Protein AF-H2YHJ8-F1 (afdb_monomer)

Secondary structure (DSSP, 8-state):
-PPPPPPPS--TT-----PPPPHHHHHHHHHHHHHTT--HHHHHHHHHHHHTTPPPPS---SS-S--------PPP-------TT---TT---HHHHHHTTTTPPPPP----PPPHHHHHHHHHHHHHHSS----SSGGGSSSS-----------

Sequence (155 aa):
MTKRQAVQKGGLFGATDTAPLSAGTKDLLKVMMEESKLTNFQRRALSDSMKKGKALPVKVAPTFSQQKFEEESFPPAPKSFTMKGRVPSSMKTRDEIEDSGAYDRPQFVPKPIKSLEKEKERLSNIMAFGEDTPTKESAAETCRGKKENEANSLS

Mean predicted aligned error: 21.88 Å

Solvent-accessible surface area (backbone atoms only — not comparable to full-atom values): 10815 Å² total; per-residue (Å²): 135,86,83,83,78,84,79,78,90,70,56,97,87,52,70,84,77,47,74,65,76,52,71,69,58,52,54,51,50,52,52,50,49,62,74,66,68,57,45,73,66,39,51,49,56,55,50,50,23,63,75,68,34,46,67,78,73,94,74,71,66,83,73,71,87,70,73,74,73,75,73,70,79,66,74,74,72,79,74,72,87,66,71,88,83,70,69,73,94,73,75,70,53,72,64,59,42,58,76,64,48,76,77,63,73,82,77,89,72,82,73,89,75,76,58,64,68,60,53,52,51,41,52,49,28,31,72,75,71,71,41,81,63,83,82,82,70,72,87,78,73,84,83,80,84,79,82,88,82,95,78,86,88,85,131

Foldseek 3Di:
DDDDDDDDQDDPVNDQQQDQDDPVRVVVVVVVCVVVVADPQLVVQQVVCNVVSGDGDPDDDRDDPPPPPPVPVDPPDPPDCPPPPDDVPDPDDPVRCVVVCVPPDDDDDDDPDDPVVLVVLQVVCCVVPVHRDDPPDPPPPDPPDDDDDPPDDDD

Radius of gyration: 42.61 Å; Cα contacts (8 Å, |Δi|>4): 54; chains: 1; bounding box: 141×33×77 Å

Structure (mmCIF, N/CA/C/O backbone):
data_AF-H2YHJ8-F1
#
_entry.id   AF-H2YHJ8-F1
#
loop_
_atom_site.group_PDB
_atom_site.id
_atom_site.type_symbol
_atom_site.label_atom_id
_atom_site.label_alt_id
_atom_site.label_comp_id
_atom_site.label_asym_id
_atom_site.label_entity_id
_atom_site.label_seq_id
_atom_site.pdbx_PDB_ins_code
_atom_site.Cartn_x
_atom_site.Cartn_y
_atom_site.Cartn_z
_atom_site.occupancy
_atom_site.B_iso_or_equiv
_atom_site.auth_seq_id
_atom_site.auth_comp_id
_atom_site.auth_asym_id
_atom_site.auth_atom_id
_atom_site.pdbx_PDB_model_num
ATOM 1 N N . MET A 1 1 ? -50.591 -6.961 1.491 1.00 48.91 1 MET A N 1
ATOM 2 C CA . MET A 1 1 ? -49.219 -7.106 2.030 1.00 48.91 1 MET A CA 1
ATOM 3 C C . MET A 1 1 ? -48.846 -5.820 2.755 1.00 48.91 1 MET A C 1
ATOM 5 O O . MET A 1 1 ? -48.699 -4.790 2.110 1.00 48.91 1 MET A O 1
ATOM 9 N N . THR A 1 2 ? -48.785 -5.840 4.084 1.00 55.78 2 THR A N 1
ATOM 10 C CA . THR A 1 2 ? -48.453 -4.677 4.925 1.00 55.78 2 THR A CA 1
ATOM 11 C C . THR A 1 2 ? -46.938 -4.440 4.929 1.00 55.78 2 THR A C 1
ATOM 13 O O . THR A 1 2 ? -46.165 -5.332 5.277 1.00 55.78 2 THR A O 1
ATOM 16 N N . LYS A 1 3 ? -46.496 -3.248 4.504 1.00 63.41 3 LYS A N 1
ATOM 17 C CA . LYS A 1 3 ? -45.079 -2.841 4.529 1.00 63.41 3 LYS A CA 1
ATOM 18 C C . LYS A 1 3 ? -44.633 -2.624 5.980 1.00 63.41 3 LYS A C 1
ATOM 20 O O . LYS A 1 3 ? -45.261 -1.857 6.702 1.00 63.41 3 LYS A O 1
ATOM 25 N N . ARG A 1 4 ? -43.546 -3.282 6.400 1.00 63.19 4 ARG A N 1
ATOM 26 C CA . ARG A 1 4 ? -42.908 -3.054 7.707 1.00 63.19 4 ARG A CA 1
ATOM 27 C C . ARG A 1 4 ? -42.174 -1.710 7.685 1.00 63.19 4 ARG A C 1
ATOM 29 O O . ARG A 1 4 ? -41.376 -1.464 6.784 1.00 63.19 4 ARG A O 1
ATOM 36 N N . GLN A 1 5 ? -42.467 -0.852 8.656 1.00 69.38 5 GLN A N 1
ATOM 37 C CA . GLN A 1 5 ? -41.836 0.457 8.828 1.00 69.38 5 GLN A CA 1
ATOM 38 C C . GLN A 1 5 ? -40.481 0.289 9.537 1.00 69.38 5 GLN A C 1
ATOM 40 O O . GLN A 1 5 ? -40.356 -0.540 10.438 1.00 69.38 5 GLN A O 1
ATOM 45 N N . ALA A 1 6 ? -39.458 1.033 9.110 1.00 70.62 6 ALA A N 1
ATOM 46 C CA . ALA A 1 6 ? -38.133 0.980 9.725 1.00 70.62 6 ALA A CA 1
ATOM 47 C C . ALA A 1 6 ? -38.157 1.632 11.118 1.00 70.62 6 ALA A C 1
ATOM 49 O O . ALA A 1 6 ? -38.662 2.743 11.279 1.00 70.62 6 ALA A O 1
ATOM 50 N N . VAL A 1 7 ? -37.611 0.936 12.117 1.00 65.75 7 VAL A N 1
ATOM 51 C CA . VAL A 1 7 ? -37.524 1.428 13.499 1.00 65.75 7 VAL A CA 1
ATOM 52 C C . VAL A 1 7 ? -36.425 2.490 13.584 1.00 65.75 7 VAL A C 1
ATOM 54 O O . VAL A 1 7 ? -35.299 2.260 13.141 1.00 65.75 7 VAL A O 1
ATOM 57 N N . GLN A 1 8 ? -36.763 3.653 14.143 1.00 64.06 8 GLN A N 1
ATOM 58 C CA . GLN A 1 8 ? -35.834 4.755 14.405 1.00 64.06 8 GLN A CA 1
ATOM 59 C C . GLN A 1 8 ? -34.664 4.259 15.271 1.00 64.06 8 GLN A C 1
ATOM 61 O O . GLN A 1 8 ? -34.868 3.692 16.346 1.00 64.06 8 GLN A O 1
ATOM 66 N N . LYS A 1 9 ? -33.425 4.452 14.804 1.00 63.62 9 LYS A N 1
ATOM 67 C CA . LYS A 1 9 ? -32.228 4.210 15.619 1.00 63.62 9 LYS A CA 1
ATOM 68 C C . LYS A 1 9 ? -32.113 5.333 16.653 1.00 63.62 9 LYS A C 1
ATOM 70 O O . LYS A 1 9 ? -31.773 6.450 16.285 1.00 63.62 9 LYS A O 1
ATOM 75 N N . GLY A 1 10 ? -32.350 5.014 17.925 1.00 61.72 10 GLY A N 1
ATOM 76 C CA . GLY A 1 10 ? -32.099 5.919 19.052 1.00 61.72 10 GLY A CA 1
ATOM 77 C C . GLY A 1 10 ? -33.324 6.116 19.942 1.00 61.72 10 GLY A C 1
ATOM 78 O O . GLY A 1 10 ? -34.344 6.637 19.510 1.00 61.72 10 GLY A O 1
ATOM 79 N N . GLY A 1 11 ? -33.203 5.695 21.200 1.00 65.19 11 GLY A N 1
ATOM 80 C CA . GLY A 1 11 ? -34.151 5.969 22.282 1.00 65.19 11 GLY A CA 1
ATOM 81 C C . GLY A 1 11 ? -33.387 6.365 23.546 1.00 65.19 11 GLY A C 1
ATOM 82 O O . GLY A 1 11 ? -32.168 6.495 23.503 1.00 65.19 11 GLY A O 1
ATOM 83 N N . LEU A 1 12 ? -34.075 6.509 24.680 1.00 63.00 12 LEU A N 1
ATOM 84 C CA . LEU A 1 12 ? -33.486 6.944 25.961 1.00 63.00 12 LEU A CA 1
ATOM 85 C C . LEU A 1 12 ? -32.288 6.081 26.434 1.00 63.00 12 LEU A C 1
ATOM 87 O O . LEU A 1 12 ? -31.431 6.560 27.164 1.00 63.00 12 LEU A O 1
ATOM 91 N N . PHE A 1 13 ? -32.199 4.830 25.968 1.00 66.12 13 PHE A N 1
ATOM 92 C CA . PHE A 1 13 ? -31.094 3.891 26.230 1.00 66.12 13 PHE A CA 1
ATOM 93 C C . PHE A 1 13 ? -30.062 3.796 25.090 1.00 66.12 13 PHE A C 1
ATOM 95 O O . PHE A 1 13 ? -29.155 2.972 25.133 1.00 66.12 13 PHE A O 1
ATOM 102 N N . GLY A 1 14 ? -30.215 4.606 24.043 1.00 56.81 14 GLY A N 1
ATOM 103 C CA . GLY A 1 14 ? -29.339 4.665 22.873 1.00 56.81 14 GLY A CA 1
ATOM 104 C C . GLY A 1 14 ? -28.302 5.784 22.940 1.00 56.81 14 GLY A C 1
ATOM 105 O O . GLY A 1 14 ? -27.770 6.157 21.897 1.00 56.81 14 GLY A O 1
ATOM 106 N N . ALA A 1 15 ? -28.049 6.348 24.127 1.00 55.97 15 ALA A N 1
ATOM 107 C CA . ALA A 1 15 ? -27.028 7.368 24.307 1.00 55.97 15 ALA A CA 1
ATOM 108 C C . ALA A 1 15 ? -25.652 6.791 23.942 1.00 55.97 15 ALA A C 1
ATOM 110 O O . ALA A 1 15 ? -25.190 5.801 24.505 1.00 55.97 15 ALA A O 1
ATOM 111 N N . THR A 1 16 ? -25.009 7.429 22.970 1.00 58.25 16 THR A N 1
ATOM 112 C CA . THR A 1 16 ? -23.674 7.111 22.450 1.00 58.25 16 THR A CA 1
ATOM 113 C C . THR A 1 16 ? -22.542 7.522 23.394 1.00 58.25 16 THR A C 1
ATOM 115 O O . THR A 1 16 ? -21.372 7.398 23.031 1.00 58.25 16 THR A O 1
ATOM 118 N N . ASP A 1 17 ? -22.873 8.009 24.589 1.00 56.69 17 ASP A N 1
ATOM 119 C CA . ASP A 1 17 ? -21.908 8.449 25.587 1.00 56.69 17 ASP A CA 1
ATOM 120 C C . ASP A 1 17 ? -21.367 7.231 26.323 1.00 56.69 17 ASP A C 1
ATOM 122 O O . ASP A 1 17 ? -21.864 6.790 27.360 1.00 56.69 17 ASP A O 1
ATOM 126 N N . THR A 1 18 ? -20.341 6.630 25.729 1.00 63.06 18 THR A N 1
ATOM 127 C CA . THR A 1 18 ? -19.652 5.512 26.352 1.00 63.06 18 THR A CA 1
ATOM 128 C C . THR A 1 18 ? -18.865 6.007 27.548 1.00 63.06 18 THR A C 1
ATOM 130 O O . THR A 1 18 ? -17.856 6.696 27.395 1.00 63.06 18 THR A O 1
ATOM 133 N N . ALA A 1 19 ? -19.321 5.629 28.742 1.00 67.38 19 ALA A N 1
ATOM 134 C CA . ALA A 1 19 ? -18.548 5.777 29.963 1.00 67.38 19 ALA A CA 1
ATOM 135 C C . ALA A 1 19 ? -17.129 5.201 29.762 1.00 67.38 19 ALA A C 1
ATOM 137 O O . ALA A 1 19 ? -16.968 4.167 29.099 1.00 67.38 19 ALA A O 1
ATOM 138 N N . PRO A 1 20 ? -16.086 5.853 30.305 1.00 75.50 20 PRO A N 1
ATOM 139 C CA . PRO A 1 20 ? -14.718 5.388 30.139 1.00 75.50 20 PRO A CA 1
ATOM 140 C C . PRO A 1 20 ? -14.559 3.980 30.722 1.00 75.50 20 PRO A C 1
ATOM 142 O O . PRO A 1 20 ? -15.027 3.694 31.824 1.00 75.50 20 PRO A O 1
ATOM 145 N N . LEU A 1 21 ? -13.866 3.098 29.995 1.00 82.56 21 LEU A N 1
ATOM 146 C CA . LEU A 1 21 ? -13.579 1.748 30.482 1.00 82.56 21 LEU A CA 1
ATOM 147 C C . LEU A 1 21 ? -12.798 1.792 31.803 1.00 82.56 21 LEU A C 1
ATOM 149 O O . LEU A 1 21 ? -11.792 2.507 31.914 1.00 82.56 21 LEU A O 1
ATOM 153 N N . SER A 1 22 ? -13.229 0.969 32.763 1.00 89.88 22 SER A N 1
ATOM 154 C CA . SER A 1 22 ? -12.523 0.762 34.030 1.00 89.88 22 SER A CA 1
ATOM 155 C C . SER A 1 22 ? -11.112 0.200 33.800 1.00 89.88 22 SER A C 1
ATOM 157 O O . SER A 1 22 ? -10.851 -0.436 32.774 1.00 89.88 22 SER A O 1
ATOM 159 N N . ALA A 1 23 ? -10.195 0.418 34.749 1.00 89.94 23 ALA A N 1
ATOM 160 C CA . ALA A 1 23 ? -8.824 -0.091 34.653 1.00 89.94 23 ALA A CA 1
ATOM 161 C C . ALA A 1 23 ? -8.789 -1.624 34.510 1.00 89.94 23 ALA A C 1
ATOM 163 O O . ALA A 1 23 ? -8.192 -2.128 33.563 1.00 89.94 23 ALA A O 1
ATOM 164 N N . GLY A 1 24 ? -9.545 -2.349 35.344 1.00 93.38 24 GLY A N 1
ATOM 165 C CA . GLY A 1 24 ? -9.618 -3.812 35.267 1.00 93.38 24 GLY A CA 1
ATOM 166 C C . GLY A 1 24 ? -10.168 -4.325 33.931 1.00 93.38 24 GLY A C 1
ATOM 167 O O . GLY A 1 24 ? -9.693 -5.328 33.406 1.00 93.38 24 GLY A O 1
ATOM 168 N N . THR A 1 25 ? -11.117 -3.609 33.315 1.00 91.38 25 THR A N 1
ATOM 169 C CA . THR A 1 25 ? -11.623 -3.968 31.979 1.00 91.38 25 THR A CA 1
ATOM 170 C C . THR A 1 25 ? -10.563 -3.771 30.894 1.00 91.38 25 THR A C 1
ATOM 172 O O . THR A 1 25 ? -10.495 -4.565 29.958 1.00 91.38 25 THR A O 1
ATOM 175 N N . LYS A 1 26 ? -9.723 -2.733 31.000 1.00 91.88 26 LYS A N 1
ATOM 176 C CA . LYS A 1 26 ? -8.623 -2.493 30.050 1.00 91.88 26 LYS A CA 1
ATOM 177 C C . LYS A 1 26 ? -7.566 -3.593 30.131 1.00 91.88 26 LYS A C 1
ATOM 179 O O . LYS A 1 26 ? -7.099 -4.049 29.088 1.00 91.88 26 LYS A O 1
ATOM 184 N N . ASP A 1 27 ? -7.236 -4.040 31.339 1.00 94.75 27 ASP A N 1
ATOM 185 C CA . ASP A 1 27 ? -6.269 -5.120 31.554 1.00 94.75 27 ASP A CA 1
ATOM 186 C C . ASP A 1 27 ? -6.795 -6.450 31.009 1.00 94.75 27 ASP A C 1
ATOM 188 O O . ASP A 1 27 ? -6.093 -7.134 30.263 1.00 94.75 27 ASP A O 1
ATOM 192 N N . LEU A 1 28 ? -8.066 -6.764 31.277 1.00 95.06 28 LEU A N 1
ATOM 193 C CA . LEU A 1 28 ? -8.726 -7.940 30.712 1.00 95.06 28 LEU A CA 1
ATOM 194 C C . LEU A 1 28 ? -8.711 -7.918 29.179 1.00 95.06 28 LEU A C 1
ATOM 196 O O . LEU A 1 28 ? -8.340 -8.907 28.550 1.00 95.06 28 LEU A O 1
ATOM 200 N N . LEU A 1 29 ? -9.071 -6.788 28.561 1.00 93.88 29 LEU A N 1
ATOM 201 C CA . LEU A 1 29 ? -9.052 -6.661 27.103 1.00 93.88 29 LEU A CA 1
ATOM 202 C C . LEU A 1 29 ? -7.655 -6.892 26.530 1.00 93.88 29 LEU A C 1
ATOM 204 O O . LEU A 1 29 ? -7.533 -7.519 25.482 1.00 93.88 29 LEU A O 1
ATOM 208 N N . LYS A 1 30 ? -6.601 -6.440 27.213 1.00 93.81 30 LYS A N 1
ATOM 209 C CA . LYS A 1 30 ? -5.224 -6.680 26.779 1.00 93.81 30 LYS A CA 1
ATOM 210 C C . LYS A 1 30 ? -4.888 -8.175 26.758 1.00 93.81 30 LYS A C 1
ATOM 212 O O . LYS A 1 30 ? -4.377 -8.645 25.745 1.00 93.81 30 LYS A O 1
ATOM 217 N N . VAL A 1 31 ? -5.250 -8.915 27.808 1.00 96.25 31 VAL A N 1
ATOM 218 C CA . VAL A 1 31 ? -5.080 -10.379 27.864 1.00 96.25 31 VAL A CA 1
ATOM 219 C C . VAL A 1 31 ? -5.861 -11.053 26.733 1.00 96.25 31 VAL A C 1
ATOM 221 O O . VAL A 1 31 ? -5.296 -11.826 25.963 1.00 96.25 31 VAL A O 1
ATOM 224 N N . MET A 1 32 ? -7.123 -10.668 26.523 1.00 94.31 32 MET A N 1
ATOM 225 C CA . MET A 1 32 ? -7.943 -11.214 25.434 1.00 94.31 32 MET A CA 1
ATOM 226 C C . MET A 1 32 ? -7.343 -10.946 24.047 1.00 94.31 32 MET A C 1
ATOM 228 O O . MET A 1 32 ? -7.416 -11.795 23.157 1.00 94.31 32 MET A O 1
ATOM 232 N N . MET A 1 33 ? -6.754 -9.765 23.835 1.00 93.94 33 MET A N 1
ATOM 233 C CA . MET A 1 33 ? -6.103 -9.400 22.572 1.00 93.94 33 MET A CA 1
ATOM 234 C C . MET A 1 33 ? -4.845 -10.238 22.302 1.00 93.94 33 MET A C 1
ATOM 236 O O . MET A 1 33 ? -4.536 -10.502 21.135 1.00 93.94 33 MET A O 1
ATOM 240 N N . GLU A 1 34 ? -4.124 -10.629 23.354 1.00 93.00 34 GLU A N 1
ATOM 241 C CA . GLU A 1 34 ? -2.952 -11.507 23.291 1.00 93.00 34 GLU A CA 1
ATOM 242 C C . GLU A 1 34 ? -3.370 -12.957 23.003 1.00 93.00 34 GLU A C 1
ATOM 244 O O . GLU A 1 34 ? -2.865 -13.568 22.059 1.00 93.00 34 GLU A O 1
ATOM 249 N N . GLU A 1 35 ? -4.371 -13.468 23.720 1.00 95.50 35 GLU A N 1
ATOM 250 C CA . GLU A 1 35 ? -4.896 -14.830 23.558 1.00 95.50 35 GLU A CA 1
ATOM 251 C C . GLU A 1 35 ? -5.574 -15.055 22.198 1.00 95.50 35 GLU A C 1
ATOM 253 O O . GLU A 1 35 ? -5.416 -16.108 21.579 1.00 95.50 35 GLU A O 1
ATOM 258 N N . SER A 1 36 ? -6.273 -14.042 21.676 1.00 91.06 36 SER A N 1
ATOM 259 C CA . SER A 1 36 ? -7.000 -14.126 20.398 1.00 91.06 36 SER A CA 1
ATOM 260 C C . SER A 1 36 ? -6.101 -14.017 19.159 1.00 91.06 36 SER A C 1
ATOM 262 O O . SER A 1 36 ? -6.608 -14.015 18.037 1.00 91.06 36 SER A O 1
ATOM 264 N N . LYS A 1 37 ? -4.773 -13.892 19.325 1.00 89.31 37 LYS A N 1
ATOM 265 C CA . LYS A 1 37 ? -3.786 -13.762 18.232 1.00 89.31 37 LYS A CA 1
ATOM 266 C C . LYS A 1 37 ? -4.149 -12.681 17.198 1.00 89.31 37 LYS A C 1
ATOM 268 O O . LYS A 1 37 ? -3.965 -12.870 15.995 1.00 89.31 37 LYS A O 1
ATOM 273 N N . LEU A 1 38 ? -4.651 -11.530 17.657 1.00 89.31 38 LEU A N 1
ATOM 274 C CA . LEU A 1 38 ? -5.035 -10.420 16.775 1.00 89.31 38 LEU A CA 1
ATOM 275 C C . LEU A 1 38 ? -3.845 -9.903 15.950 1.00 89.31 38 LEU A C 1
ATOM 277 O O . LEU A 1 38 ? -2.682 -10.038 16.339 1.00 89.31 38 LEU A O 1
ATOM 281 N N . THR A 1 39 ? -4.109 -9.248 14.821 1.00 91.12 39 THR A N 1
ATOM 282 C CA . THR A 1 39 ? -3.047 -8.578 14.057 1.00 91.12 39 THR A CA 1
ATOM 283 C C . THR A 1 39 ? -2.578 -7.305 14.773 1.00 91.12 39 THR A C 1
ATOM 285 O O . THR A 1 39 ? -3.312 -6.705 15.563 1.00 91.12 39 THR A O 1
ATOM 288 N N . ASN A 1 40 ? -1.355 -6.836 14.485 1.00 89.75 40 ASN A N 1
ATOM 289 C CA . ASN A 1 40 ? -0.845 -5.564 15.030 1.00 89.75 40 ASN A CA 1
ATOM 290 C C . ASN A 1 40 ? -1.791 -4.385 14.737 1.00 89.75 40 ASN A C 1
ATOM 292 O O . ASN A 1 40 ? -1.971 -3.500 15.574 1.00 89.75 40 ASN A O 1
ATOM 296 N N . PHE A 1 41 ? -2.424 -4.396 13.563 1.00 89.44 41 PHE A N 1
ATOM 297 C CA . PHE A 1 41 ? -3.373 -3.369 13.151 1.00 89.44 41 PHE A CA 1
ATOM 298 C C . PHE A 1 41 ? -4.643 -3.378 14.012 1.00 89.44 41 PHE A C 1
ATOM 300 O O . PHE A 1 41 ? -5.037 -2.337 14.539 1.00 89.44 41 PHE A O 1
ATOM 307 N N . GLN A 1 42 ? -5.238 -4.556 14.220 1.00 89.81 42 GLN A N 1
ATOM 308 C CA . GLN A 1 42 ? -6.398 -4.727 15.097 1.00 89.81 42 GLN A CA 1
ATOM 309 C C . GLN A 1 42 ? -6.067 -4.315 16.535 1.00 89.81 42 GLN A C 1
ATOM 311 O O . GLN A 1 42 ? -6.832 -3.575 17.154 1.00 89.81 42 GLN A O 1
ATOM 316 N N . ARG A 1 43 ? -4.886 -4.711 17.040 1.00 92.44 43 ARG A N 1
ATOM 317 C CA . ARG A 1 43 ? -4.427 -4.318 18.378 1.00 92.44 43 ARG A CA 1
ATOM 318 C C . ARG A 1 43 ? -4.361 -2.807 18.549 1.00 92.44 43 ARG A C 1
ATOM 320 O O . ARG A 1 43 ? -4.829 -2.276 19.557 1.00 92.44 43 ARG A O 1
ATOM 327 N N . ARG A 1 44 ? -3.802 -2.113 17.558 1.00 91.19 44 ARG A N 1
ATOM 328 C CA . ARG A 1 44 ? -3.696 -0.653 17.555 1.00 91.19 44 ARG A CA 1
ATOM 329 C C . ARG A 1 44 ? -5.072 0.011 17.533 1.00 91.19 44 ARG A C 1
ATOM 331 O O . ARG A 1 44 ? -5.321 0.876 18.363 1.00 91.19 44 ARG A O 1
ATOM 338 N N . ALA A 1 45 ? -5.976 -0.434 16.661 1.00 89.88 45 ALA A N 1
ATOM 339 C CA . ALA A 1 45 ? -7.326 0.122 16.564 1.00 89.88 45 ALA A CA 1
ATOM 340 C C . ALA A 1 45 ? -8.110 0.010 17.886 1.00 89.88 45 ALA A C 1
ATOM 342 O O . ALA A 1 45 ? -8.697 0.992 18.339 1.00 89.88 45 ALA A O 1
ATOM 343 N N . LEU A 1 46 ? -8.065 -1.159 18.536 1.00 91.44 46 LEU A N 1
ATOM 344 C CA . LEU A 1 46 ? -8.741 -1.396 19.818 1.00 91.44 46 LEU A CA 1
ATOM 345 C C . LEU A 1 46 ? -8.090 -0.600 20.961 1.00 91.44 46 LEU A C 1
ATOM 347 O O . LEU A 1 46 ? -8.782 0.016 21.775 1.00 91.44 46 LEU A O 1
ATOM 351 N N . SER A 1 47 ? -6.756 -0.540 20.990 1.00 92.00 47 SER A N 1
ATOM 352 C CA . SER A 1 47 ? -6.015 0.253 21.980 1.00 92.00 47 SER A CA 1
ATOM 353 C C . SER A 1 47 ? -6.317 1.744 21.864 1.00 92.00 47 SER A C 1
ATOM 355 O O . SER A 1 47 ? -6.473 2.429 22.875 1.00 92.00 47 SER A O 1
ATOM 357 N N . ASP A 1 48 ? -6.451 2.250 20.640 1.00 91.06 48 ASP A N 1
ATOM 358 C CA . ASP A 1 48 ? -6.780 3.647 20.387 1.00 91.06 48 ASP A CA 1
ATOM 359 C C . ASP A 1 48 ? -8.198 3.991 20.859 1.00 91.06 48 ASP A C 1
ATOM 361 O O . ASP A 1 48 ? -8.387 5.060 21.441 1.00 91.06 48 ASP A O 1
ATOM 365 N N . SER A 1 49 ? -9.188 3.104 20.676 1.00 88.56 49 SER A N 1
ATOM 366 C CA . SER A 1 49 ? -10.535 3.317 21.234 1.00 88.56 49 SER A CA 1
ATOM 367 C C . SER A 1 49 ? -10.532 3.336 22.763 1.00 88.56 49 SER A C 1
ATOM 369 O O . SER A 1 49 ? -11.130 4.236 23.353 1.00 88.56 49 SER A O 1
ATOM 371 N N . MET A 1 50 ? -9.781 2.429 23.405 1.00 89.62 50 MET A N 1
ATOM 372 C CA . MET A 1 50 ? -9.673 2.364 24.870 1.00 89.62 50 MET A CA 1
ATOM 373 C C . MET A 1 50 ? -9.022 3.616 25.470 1.00 89.62 50 MET A C 1
ATOM 375 O O . MET A 1 50 ? -9.456 4.094 26.518 1.00 89.62 50 MET A O 1
ATOM 379 N N . LYS A 1 51 ? -7.992 4.162 24.809 1.00 88.94 51 LYS A N 1
ATOM 380 C CA . LYS A 1 51 ? -7.317 5.403 25.228 1.00 88.94 51 LYS A CA 1
ATOM 381 C C . LYS A 1 51 ? -8.206 6.629 25.056 1.00 88.94 51 LYS A C 1
ATOM 383 O O . LYS A 1 51 ? -8.212 7.500 25.915 1.00 88.94 51 LYS A O 1
ATOM 388 N N . LYS A 1 52 ? -8.953 6.693 23.951 1.00 87.44 52 LYS A N 1
ATOM 389 C CA . LYS A 1 52 ? -9.833 7.823 23.618 1.00 87.44 52 LYS A CA 1
ATOM 390 C C . LYS A 1 52 ? -11.168 7.791 24.371 1.00 87.44 52 LYS A C 1
ATOM 392 O O . LYS A 1 52 ? -11.972 8.692 24.166 1.00 87.44 52 LYS A O 1
ATOM 397 N N . GLY A 1 53 ? -11.421 6.759 25.183 1.00 83.69 53 GLY A N 1
ATOM 398 C CA . GLY A 1 53 ? -12.693 6.576 25.889 1.00 83.69 53 GLY A CA 1
ATOM 399 C C . GLY A 1 53 ? -13.887 6.377 24.951 1.00 83.69 53 GLY A C 1
ATOM 400 O O . GLY A 1 53 ? -15.017 6.642 25.340 1.00 83.69 53 GLY A O 1
ATOM 401 N N . LYS A 1 54 ? -13.639 5.951 23.707 1.00 82.25 54 LYS A N 1
ATOM 402 C CA . LYS A 1 54 ? -14.688 5.706 22.711 1.00 82.25 54 LYS A CA 1
ATOM 403 C C . LYS A 1 54 ? -15.233 4.289 22.858 1.00 82.25 54 LYS A C 1
ATOM 405 O O . LYS A 1 54 ? -14.516 3.396 23.31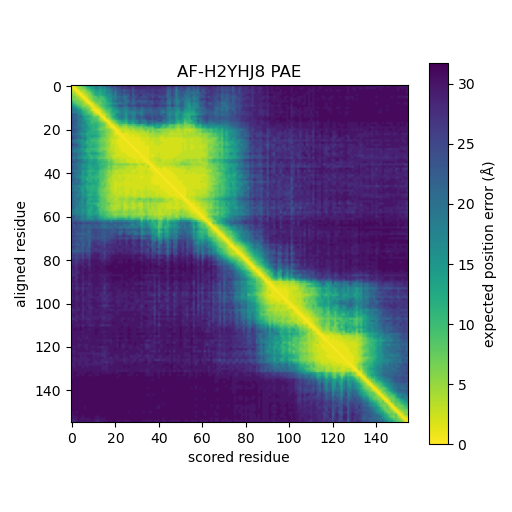2 1.00 82.25 54 LYS A O 1
ATOM 410 N N . ALA A 1 55 ? -16.455 4.077 22.375 1.00 83.88 55 ALA A N 1
ATOM 411 C CA . ALA A 1 55 ? -17.013 2.745 22.172 1.00 83.88 55 ALA A CA 1
ATOM 412 C C . ALA A 1 55 ? -16.024 1.828 21.437 1.00 83.88 55 ALA A C 1
ATOM 414 O O . ALA A 1 55 ? -15.341 2.256 20.499 1.00 83.88 55 ALA A O 1
ATOM 415 N N . LEU A 1 56 ? -15.978 0.557 21.839 1.00 87.12 56 LEU A N 1
ATOM 416 C CA . LEU A 1 56 ? -15.184 -0.443 21.137 1.00 87.12 56 LEU A CA 1
ATOM 417 C C . LEU A 1 56 ? -15.766 -0.654 19.724 1.00 87.12 56 LEU A C 1
ATOM 419 O O . LEU A 1 56 ? -16.982 -0.821 19.590 1.00 87.12 56 LEU A O 1
ATOM 423 N N . PRO A 1 57 ? -14.947 -0.649 18.659 1.00 86.44 57 PRO A N 1
ATOM 424 C CA . PRO A 1 57 ? -15.443 -0.857 17.306 1.00 86.44 57 PRO A CA 1
ATOM 425 C C . PRO A 1 57 ? -16.009 -2.272 17.145 1.00 86.44 57 PRO A C 1
ATOM 427 O O . PRO A 1 57 ? -15.324 -3.258 17.403 1.00 86.44 57 PRO A O 1
ATOM 430 N N . VAL A 1 58 ? -17.243 -2.375 16.644 1.00 85.12 58 VAL A N 1
ATOM 431 C CA . VAL A 1 58 ? -17.910 -3.665 16.366 1.00 85.12 58 VAL A CA 1
ATOM 432 C C . VAL A 1 58 ? -17.188 -4.447 15.264 1.00 85.12 58 VAL A C 1
ATOM 434 O O . VAL A 1 58 ? -17.225 -5.674 15.227 1.00 85.12 58 VAL A O 1
ATOM 437 N N . LYS A 1 59 ? -16.533 -3.738 14.339 1.00 84.88 59 LYS A N 1
ATOM 438 C CA . LYS A 1 59 ? -15.795 -4.322 13.219 1.00 84.88 59 LYS A CA 1
ATOM 439 C C . LYS A 1 59 ? -14.423 -3.667 13.125 1.00 84.88 59 LYS A C 1
ATOM 441 O O . LYS A 1 59 ? -14.321 -2.447 13.044 1.00 84.88 59 LYS A O 1
ATOM 446 N N . VAL A 1 60 ? -13.380 -4.488 13.081 1.00 84.19 60 VAL A N 1
ATOM 447 C CA . VAL A 1 60 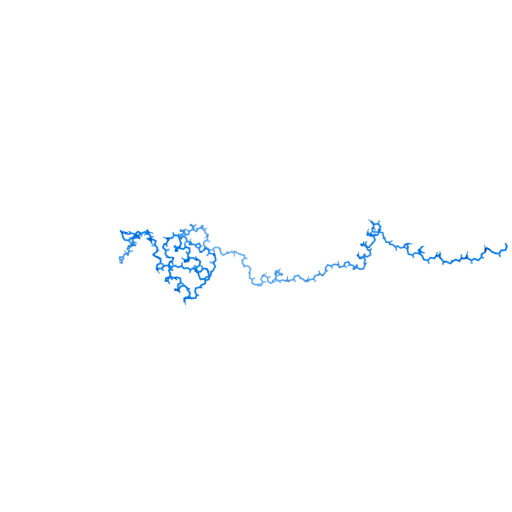? -12.001 -4.072 12.797 1.00 84.19 60 VAL A CA 1
ATOM 448 C C . VAL A 1 60 ? -11.540 -4.738 11.506 1.00 84.19 60 VAL A C 1
ATOM 450 O O . VAL A 1 60 ? -11.807 -5.920 11.283 1.00 84.19 60 VAL A O 1
ATOM 453 N N . ALA A 1 61 ? -10.884 -3.986 10.621 1.00 79.94 61 ALA A N 1
ATOM 454 C CA . ALA A 1 61 ? -10.382 -4.553 9.372 1.00 79.94 61 ALA A CA 1
ATOM 455 C C . ALA A 1 61 ? -9.290 -5.609 9.665 1.00 79.94 61 ALA A C 1
ATOM 457 O O . ALA A 1 61 ? -8.455 -5.384 10.547 1.00 79.94 61 ALA A O 1
ATOM 458 N N . PRO A 1 62 ? -9.292 -6.764 8.969 1.00 72.62 62 PRO A N 1
ATOM 459 C CA . PRO A 1 62 ? -8.366 -7.868 9.245 1.00 72.62 62 PRO A CA 1
ATOM 460 C C . PRO A 1 62 ? -6.911 -7.497 8.935 1.00 72.62 62 PRO A C 1
ATOM 462 O O . PRO A 1 62 ? -6.005 -7.759 9.726 1.00 72.62 62 PRO A O 1
ATOM 465 N N . THR A 1 63 ? -6.699 -6.804 7.823 1.00 72.44 63 THR A N 1
ATOM 466 C CA . THR A 1 63 ? -5.417 -6.264 7.384 1.00 72.44 63 THR A CA 1
ATOM 467 C C . THR A 1 63 ? -5.691 -4.971 6.632 1.00 72.44 63 THR A C 1
ATOM 469 O O . THR A 1 63 ? -6.664 -4.904 5.884 1.00 72.44 63 THR A O 1
ATOM 472 N N . PHE A 1 64 ? -4.789 -4.005 6.787 1.00 59.44 64 PHE A N 1
ATOM 473 C CA . PHE A 1 64 ? -4.658 -2.786 5.986 1.00 59.44 64 PHE A CA 1
ATOM 474 C C . PHE A 1 64 ? -5.251 -1.486 6.554 1.00 59.44 64 PHE A C 1
ATOM 476 O O . PHE A 1 64 ? -6.320 -1.445 7.156 1.00 59.44 64 PHE A O 1
ATOM 483 N N . SER A 1 65 ? -4.501 -0.408 6.308 1.00 60.75 65 SER A N 1
ATOM 484 C CA . SER A 1 65 ? -4.802 0.992 6.611 1.00 60.75 65 SER A CA 1
ATOM 485 C C . SER A 1 65 ? -5.746 1.648 5.603 1.00 60.75 65 SER A C 1
ATOM 487 O O . SER A 1 65 ? -5.976 2.851 5.714 1.00 60.75 65 SER A O 1
ATOM 489 N N . GLN A 1 66 ? -6.289 0.906 4.624 1.00 57.69 66 GLN A N 1
ATOM 490 C CA . GLN A 1 66 ? -7.413 1.425 3.845 1.00 57.69 66 GLN A CA 1
ATOM 491 C C . GLN A 1 66 ? -8.558 1.614 4.816 1.00 57.69 66 GLN A C 1
ATOM 493 O O . GLN A 1 66 ? -9.188 0.658 5.273 1.00 57.69 66 GLN A O 1
ATOM 498 N N . GLN A 1 67 ? -8.839 2.880 5.095 1.00 57.94 67 GLN A N 1
ATOM 499 C CA . GLN A 1 67 ? -10.186 3.288 5.417 1.00 57.94 67 GLN A CA 1
ATOM 500 C C . GLN A 1 67 ? -11.064 2.671 4.331 1.00 57.94 67 GLN A C 1
ATOM 502 O O . GLN A 1 67 ? -10.961 3.041 3.161 1.00 57.94 67 GLN A O 1
ATOM 507 N N . LYS A 1 68 ? -11.883 1.681 4.701 1.00 56.50 68 LYS A N 1
ATOM 508 C CA . LYS A 1 68 ? -13.085 1.426 3.922 1.00 56.50 68 LYS A CA 1
ATOM 509 C C . LYS A 1 68 ? -13.797 2.767 3.949 1.00 56.50 68 LYS A C 1
ATOM 511 O O . LYS A 1 68 ? -14.253 3.178 5.013 1.00 56.50 68 LYS A O 1
ATOM 516 N N . PHE A 1 69 ? -13.775 3.482 2.827 1.00 50.19 69 PHE A N 1
ATOM 517 C CA . PHE A 1 69 ? -14.814 4.452 2.565 1.00 50.19 69 PHE A CA 1
ATOM 518 C C . PHE A 1 69 ? -16.086 3.641 2.766 1.00 50.19 69 PHE A C 1
ATOM 520 O O . PHE A 1 69 ? -16.339 2.682 2.034 1.00 50.19 69 PHE A O 1
ATOM 527 N N . GLU A 1 70 ? -16.792 3.907 3.862 1.00 59.25 70 GLU A N 1
ATOM 528 C CA . GLU A 1 70 ? -18.206 3.610 3.877 1.00 59.25 70 GLU A CA 1
ATOM 529 C C . GLU A 1 70 ? -18.701 4.398 2.672 1.00 59.25 70 GLU A C 1
ATOM 531 O O . GLU A 1 70 ? -18.658 5.629 2.660 1.00 59.25 70 GLU A O 1
ATOM 536 N N . GLU A 1 71 ? -18.972 3.685 1.577 1.00 56.50 71 GLU A N 1
ATOM 537 C CA . GLU A 1 71 ? -19.807 4.209 0.518 1.00 56.50 71 GLU A CA 1
ATOM 538 C C . GLU A 1 71 ? -21.129 4.492 1.221 1.00 56.50 71 GLU A C 1
ATOM 540 O O . GLU A 1 71 ? -22.012 3.638 1.292 1.00 56.50 71 GLU A O 1
ATOM 545 N N . GLU A 1 72 ? -21.225 5.676 1.835 1.00 58.59 72 GLU A N 1
ATOM 546 C CA . GLU A 1 72 ? -22.490 6.352 2.020 1.00 58.59 72 GLU A CA 1
ATOM 547 C C . GLU A 1 72 ? -23.174 6.162 0.684 1.00 58.59 72 GLU A C 1
ATOM 549 O O . GLU A 1 72 ? -22.641 6.573 -0.353 1.00 58.59 72 GLU A O 1
ATOM 554 N N . SER A 1 73 ? -24.247 5.374 0.688 1.00 59.56 73 SER A N 1
ATOM 555 C CA . SER A 1 73 ? -24.953 5.005 -0.520 1.00 59.56 73 SER A CA 1
ATOM 556 C C . SER A 1 73 ? -25.635 6.269 -1.015 1.00 59.56 73 SER A C 1
ATOM 558 O O . SER A 1 73 ? -26.828 6.481 -0.792 1.00 59.56 73 SER A O 1
ATOM 560 N N . PHE A 1 74 ? -24.861 7.156 -1.637 1.00 63.34 74 PHE A N 1
ATOM 561 C CA . PHE A 1 74 ? -25.390 8.226 -2.440 1.00 63.34 74 PHE A CA 1
ATOM 562 C C . PHE A 1 74 ? -26.342 7.538 -3.414 1.00 63.34 74 PHE A C 1
ATOM 564 O O . PHE A 1 74 ? -25.968 6.510 -4.001 1.00 63.34 74 PHE A O 1
ATOM 571 N N . PRO A 1 75 ? -27.591 8.021 -3.546 1.00 70.50 75 PRO A N 1
ATOM 572 C CA . PRO A 1 75 ? -28.470 7.483 -4.564 1.00 70.50 75 PRO A CA 1
ATOM 573 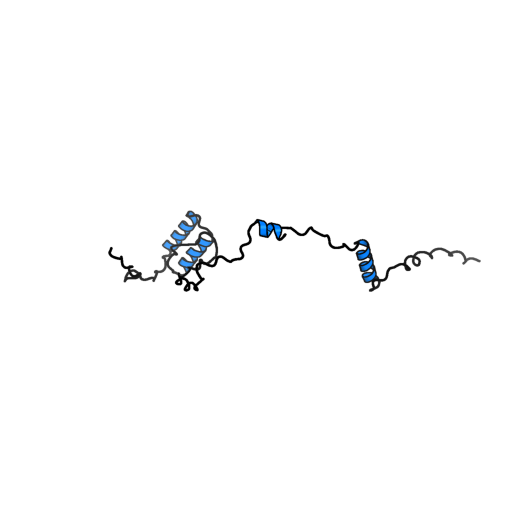C C . PRO A 1 75 ? -27.679 7.508 -5.874 1.00 70.50 75 PRO A C 1
ATOM 575 O O . PRO A 1 75 ? -27.022 8.520 -6.148 1.00 70.50 75 PRO A O 1
ATOM 578 N N . PRO A 1 76 ? -27.653 6.394 -6.631 1.00 68.69 76 PRO A N 1
ATOM 579 C CA . PRO A 1 76 ? -26.858 6.328 -7.843 1.00 68.69 76 PRO A CA 1
ATOM 580 C C . PRO A 1 76 ? -27.204 7.556 -8.674 1.00 68.69 76 PRO A C 1
ATOM 582 O O . PRO A 1 76 ? -28.393 7.834 -8.868 1.00 68.69 76 PRO A O 1
ATOM 585 N N . ALA A 1 77 ? -26.177 8.306 -9.093 1.00 70.06 77 ALA A N 1
ATOM 586 C CA . ALA A 1 77 ? -26.362 9.482 -9.932 1.00 70.06 77 ALA A CA 1
ATOM 587 C C . ALA A 1 77 ? -27.386 9.131 -11.023 1.00 70.06 77 ALA A C 1
ATOM 589 O O . ALA A 1 77 ? -27.306 8.014 -11.561 1.00 70.06 77 ALA A O 1
ATOM 590 N N . PRO A 1 78 ? -28.382 9.999 -11.298 1.00 66.12 78 PRO A N 1
ATOM 591 C CA . PRO A 1 78 ? -29.417 9.685 -12.268 1.00 66.12 78 PRO A CA 1
ATOM 592 C C . PRO A 1 78 ? -28.706 9.257 -13.541 1.00 66.12 78 PRO A C 1
ATOM 594 O O . PRO A 1 78 ? -27.921 10.025 -14.097 1.00 66.12 78 PRO A O 1
ATOM 597 N N . LYS A 1 79 ? -28.898 7.984 -13.914 1.00 63.47 79 LYS A N 1
ATOM 598 C CA . LYS A 1 79 ? -28.229 7.378 -15.062 1.00 63.47 79 LYS A CA 1
ATOM 599 C C . LYS A 1 79 ? -28.490 8.328 -16.217 1.00 63.47 79 LYS A C 1
ATOM 601 O O . LYS A 1 79 ? -29.651 8.489 -16.603 1.00 63.47 79 LYS A O 1
ATOM 606 N N . SER A 1 80 ? -27.446 9.001 -16.707 1.00 64.56 80 SER A N 1
ATOM 607 C CA . SER A 1 80 ? -27.563 9.775 -17.934 1.00 64.56 80 SER A CA 1
ATOM 608 C C . SER A 1 80 ? -28.199 8.835 -18.943 1.00 64.56 80 SER A C 1
ATOM 610 O O . SER A 1 80 ? -27.860 7.649 -18.979 1.00 64.56 80 SER A O 1
ATOM 612 N N . PHE A 1 81 ? -29.221 9.321 -19.642 1.00 59.25 81 PHE A N 1
ATOM 613 C CA . PHE A 1 81 ? -30.000 8.541 -20.589 1.00 59.25 81 PHE A CA 1
ATOM 614 C C . PHE A 1 81 ? -29.060 8.024 -21.684 1.00 59.25 81 PHE A C 1
ATOM 616 O O . PHE A 1 81 ? -28.863 8.640 -22.726 1.00 59.25 81 PHE A O 1
ATOM 623 N N . THR A 1 82 ? -28.404 6.902 -21.416 1.00 62.53 82 THR A N 1
ATOM 624 C CA . THR A 1 82 ? -27.645 6.149 -22.391 1.00 62.53 82 THR A CA 1
ATOM 625 C C . THR A 1 82 ? -28.726 5.474 -23.197 1.00 62.53 82 THR A C 1
ATOM 627 O O . THR A 1 82 ? -29.440 4.618 -22.672 1.00 62.53 82 THR A O 1
ATOM 630 N N . MET A 1 83 ? -28.921 5.958 -24.425 1.00 61.09 83 MET A N 1
ATOM 631 C CA . MET A 1 83 ? -29.839 5.392 -25.407 1.00 61.09 83 MET A CA 1
ATOM 632 C C . MET A 1 83 ? -29.717 3.868 -25.359 1.00 61.09 83 MET A C 1
ATOM 634 O O . MET A 1 83 ? -28.741 3.294 -25.845 1.00 61.09 83 MET A O 1
ATOM 638 N N . LYS A 1 84 ? -30.680 3.210 -24.706 1.00 56.81 84 LYS A N 1
ATOM 639 C CA . LYS A 1 84 ? -30.736 1.754 -24.637 1.00 56.81 84 LYS A CA 1
ATOM 640 C C . LYS A 1 84 ? -30.900 1.269 -26.074 1.00 56.81 84 LYS A C 1
ATOM 642 O O . LYS A 1 84 ? -31.939 1.519 -26.673 1.00 56.81 84 LYS A O 1
ATOM 647 N N . GLY A 1 85 ? -29.876 0.618 -26.623 1.00 57.06 85 GLY A N 1
ATOM 648 C CA . GLY A 1 85 ? -29.999 -0.100 -27.894 1.00 57.06 85 GLY A CA 1
ATOM 649 C C . GLY A 1 85 ? -29.050 0.298 -29.019 1.00 57.06 85 GLY A C 1
ATOM 650 O O . GLY A 1 85 ? -29.143 -0.306 -30.081 1.00 57.06 85 GLY A O 1
ATOM 651 N N . ARG A 1 86 ? -28.106 1.228 -28.829 1.00 59.59 86 ARG A N 1
ATOM 652 C CA . ARG A 1 86 ? -26.978 1.327 -29.768 1.00 59.59 86 ARG A CA 1
ATOM 653 C C . ARG A 1 86 ? -25.803 0.529 -29.218 1.00 59.59 86 ARG A C 1
ATOM 655 O O . ARG A 1 86 ? -25.033 1.022 -28.401 1.00 59.59 86 ARG A O 1
ATOM 662 N N . VAL A 1 87 ? -25.697 -0.725 -29.662 1.00 59.00 87 VAL A N 1
ATOM 663 C CA . VAL A 1 87 ? -24.413 -1.443 -29.671 1.00 59.00 87 VAL A CA 1
ATOM 664 C C . VAL A 1 87 ? -23.403 -0.484 -30.314 1.00 59.00 87 VAL A C 1
ATOM 666 O O . VAL A 1 87 ? -23.775 0.152 -31.309 1.00 59.00 87 VAL A O 1
ATOM 669 N N . PRO A 1 88 ? -22.184 -0.286 -29.774 1.00 59.31 88 PRO A N 1
ATOM 670 C CA . PRO A 1 88 ? -21.171 0.437 -30.527 1.00 59.31 88 PRO A CA 1
ATOM 671 C C . PRO A 1 88 ? -21.069 -0.252 -31.889 1.00 59.31 88 PRO A C 1
ATOM 673 O O . PRO A 1 88 ? -20.680 -1.412 -31.972 1.00 59.31 88 PRO A O 1
ATOM 676 N N . SER A 1 89 ? -21.491 0.449 -32.943 1.00 61.03 89 SER A N 1
ATOM 677 C CA . SER A 1 89 ? -21.649 -0.063 -34.315 1.00 61.03 89 SER A CA 1
ATOM 678 C C . SER A 1 89 ? -20.328 -0.520 -34.953 1.00 61.03 89 SER A C 1
ATOM 680 O O . SER A 1 89 ? -20.262 -0.746 -36.154 1.00 61.03 89 SER A O 1
ATOM 682 N N . SER A 1 90 ? -19.258 -0.598 -34.173 1.00 70.12 90 SER A N 1
ATOM 683 C CA . SER A 1 90 ? -17.892 -0.773 -34.629 1.00 70.12 90 SER A CA 1
ATOM 684 C C . SER A 1 90 ? -17.124 -1.790 -33.787 1.00 70.12 90 SER A C 1
ATOM 686 O O . SER A 1 90 ? -15.898 -1.707 -33.713 1.00 70.12 90 SER A O 1
ATOM 688 N N . MET A 1 91 ? -17.804 -2.714 -33.096 1.00 76.06 91 MET A N 1
ATOM 689 C CA . MET A 1 91 ? -17.107 -3.910 -32.622 1.00 76.06 91 MET A CA 1
ATOM 690 C C . MET A 1 91 ? -16.758 -4.746 -33.848 1.00 76.06 91 MET A C 1
ATOM 692 O O . MET A 1 91 ? -17.631 -5.382 -34.432 1.00 76.06 91 MET A O 1
ATOM 696 N N . LYS A 1 92 ? -15.488 -4.685 -34.244 1.00 83.56 92 LYS A N 1
ATOM 697 C CA . LYS A 1 92 ? -14.949 -5.509 -35.319 1.00 83.56 92 LYS A CA 1
ATOM 698 C C . LYS A 1 92 ? -15.023 -6.978 -34.923 1.00 83.56 92 LYS A C 1
ATOM 700 O O . LYS A 1 92 ? -14.783 -7.323 -33.761 1.00 83.56 92 LYS A O 1
ATOM 705 N N . THR A 1 93 ? -15.368 -7.828 -35.880 1.00 89.62 93 THR A N 1
ATOM 706 C CA . THR A 1 93 ? -15.274 -9.280 -35.706 1.00 89.62 93 THR A CA 1
ATOM 707 C C . THR A 1 93 ? -13.813 -9.705 -35.550 1.00 89.62 93 THR A C 1
ATOM 709 O O . THR A 1 93 ? -12.896 -8.939 -35.838 1.00 89.62 93 THR A O 1
ATOM 712 N N . ARG A 1 94 ? -13.578 -10.925 -35.054 1.00 87.25 94 ARG A N 1
ATOM 713 C CA . ARG A 1 94 ? -12.219 -11.462 -34.898 1.00 87.25 94 ARG A CA 1
ATOM 714 C C . ARG A 1 94 ? -11.441 -11.400 -36.218 1.00 87.25 94 ARG A C 1
ATOM 716 O O . ARG A 1 94 ? -10.322 -10.897 -36.222 1.00 87.25 94 ARG A O 1
ATOM 723 N N . ASP A 1 95 ? -12.075 -11.833 -37.301 1.00 90.38 95 ASP A N 1
ATOM 724 C CA . ASP A 1 95 ? -11.478 -11.897 -38.636 1.00 90.38 95 ASP A CA 1
ATOM 725 C C . ASP A 1 95 ? -11.105 -10.494 -39.140 1.00 90.38 95 ASP A C 1
ATOM 727 O O . ASP A 1 95 ? -9.985 -10.277 -39.577 1.00 90.38 95 ASP A O 1
ATOM 731 N N . GLU A 1 96 ? -11.967 -9.489 -38.937 1.00 90.19 96 GLU A N 1
ATOM 732 C CA . GLU A 1 96 ? -11.656 -8.089 -39.272 1.00 90.19 96 GLU A CA 1
ATOM 733 C C . GLU A 1 96 ? -10.459 -7.518 -38.497 1.00 90.19 96 GLU A C 1
ATOM 735 O O . GLU A 1 96 ? -9.785 -6.600 -38.974 1.00 90.19 96 GLU A O 1
ATOM 740 N N . ILE A 1 97 ? -10.216 -7.992 -37.272 1.00 87.88 97 ILE A N 1
ATOM 741 C CA . ILE A 1 97 ? -9.065 -7.554 -36.477 1.00 87.88 97 ILE A CA 1
ATOM 742 C C . ILE A 1 97 ? -7.797 -8.274 -36.955 1.00 87.88 97 ILE A C 1
ATOM 744 O O . ILE A 1 97 ? -6.760 -7.620 -37.080 1.00 87.88 97 ILE A O 1
ATOM 748 N N . GLU A 1 98 ? -7.878 -9.571 -37.260 1.00 90.38 98 GLU A N 1
ATOM 749 C CA . GLU A 1 98 ? -6.773 -10.351 -37.835 1.00 90.38 98 GLU A CA 1
ATOM 750 C C . GLU A 1 98 ? -6.373 -9.804 -39.222 1.00 90.38 98 GLU A C 1
ATOM 752 O O . GLU A 1 98 ? -5.205 -9.477 -39.424 1.00 90.38 98 GLU A O 1
ATOM 757 N N . ASP A 1 99 ? -7.337 -9.542 -40.111 1.00 90.38 99 ASP A N 1
ATOM 758 C CA . ASP A 1 99 ? -7.123 -8.958 -41.447 1.00 90.38 99 ASP A CA 1
ATOM 759 C C . ASP A 1 99 ? -6.545 -7.539 -41.396 1.00 90.38 99 ASP A C 1
ATOM 761 O O . ASP A 1 99 ? -5.823 -7.106 -42.295 1.00 90.38 99 ASP A O 1
ATOM 765 N N . SER A 1 100 ? -6.850 -6.783 -40.337 1.00 89.62 100 SER A N 1
ATOM 766 C CA . SER A 1 100 ? -6.302 -5.435 -40.162 1.00 89.62 100 SER A CA 1
ATOM 767 C C . SER A 1 100 ? -4.811 -5.415 -39.805 1.00 89.62 100 SER A C 1
ATOM 769 O O . SER A 1 100 ? -4.231 -4.331 -39.730 1.00 89.62 100 SER A O 1
ATOM 771 N N . GLY A 1 101 ? -4.198 -6.576 -39.535 1.00 89.12 101 GLY A N 1
ATOM 772 C CA . GLY A 1 101 ? -2.801 -6.689 -39.107 1.00 89.12 101 GLY A CA 1
ATOM 773 C C . GLY A 1 101 ? -2.535 -6.079 -37.726 1.00 89.12 101 GLY A C 1
ATOM 774 O O . GLY A 1 101 ? -1.388 -5.923 -37.319 1.00 89.12 101 GLY A O 1
ATOM 775 N N . ALA A 1 102 ? -3.580 -5.720 -36.971 1.00 86.25 102 ALA A N 1
ATOM 776 C CA . ALA A 1 102 ? -3.447 -5.075 -35.664 1.00 86.25 102 ALA A CA 1
ATOM 777 C C . ALA A 1 102 ? -2.818 -5.992 -34.599 1.00 86.25 102 ALA A C 1
ATOM 779 O O . ALA A 1 102 ? -2.291 -5.504 -33.597 1.00 86.25 102 ALA A O 1
ATOM 780 N N . TYR A 1 103 ? -2.881 -7.309 -34.808 1.00 85.56 103 TYR A N 1
ATOM 781 C CA . TYR A 1 103 ? -2.234 -8.310 -33.960 1.00 85.56 103 TYR A CA 1
ATOM 782 C C . TYR A 1 103 ? -0.782 -8.598 -34.350 1.00 85.56 103 TYR A C 1
ATOM 784 O O . TYR A 1 103 ? -0.051 -9.179 -33.540 1.00 85.56 103 TYR A O 1
ATOM 792 N N . ASP A 1 104 ? -0.345 -8.186 -35.541 1.00 88.94 104 ASP A N 1
ATOM 793 C CA . ASP A 1 104 ? 1.007 -8.464 -36.002 1.00 88.94 104 ASP A CA 1
ATOM 794 C C . ASP A 1 104 ? 2.006 -7.651 -35.185 1.00 88.94 104 ASP A C 1
ATOM 796 O O . ASP A 1 104 ? 2.003 -6.417 -35.141 1.00 88.94 104 ASP A O 1
ATOM 800 N N . ARG A 1 105 ? 2.889 -8.364 -34.487 1.00 89.19 105 ARG A N 1
ATOM 801 C CA . ARG A 1 105 ? 3.921 -7.730 -33.676 1.00 89.19 105 ARG A CA 1
ATOM 802 C C . ARG A 1 105 ? 5.039 -7.239 -34.597 1.00 89.19 105 ARG A C 1
ATOM 804 O O . ARG A 1 105 ? 5.549 -8.040 -35.381 1.00 89.19 105 ARG A O 1
ATOM 811 N N . PRO A 1 106 ? 5.488 -5.973 -34.489 1.00 87.88 106 PRO A N 1
ATOM 812 C CA . PRO A 1 106 ? 6.605 -5.506 -35.293 1.00 87.88 106 PRO A CA 1
ATOM 813 C C . PRO A 1 106 ? 7.844 -6.345 -34.983 1.00 87.88 106 PRO A C 1
ATOM 815 O O . PRO A 1 106 ? 8.206 -6.539 -33.815 1.00 87.88 106 PRO A O 1
ATOM 818 N N . GLN A 1 107 ? 8.499 -6.832 -36.036 1.00 91.00 107 GLN A N 1
ATOM 819 C CA . GLN A 1 107 ? 9.759 -7.544 -35.896 1.00 91.00 107 GLN A CA 1
ATOM 820 C C . GLN A 1 107 ? 10.795 -6.600 -35.285 1.00 91.00 107 GLN A C 1
ATOM 822 O O . GLN A 1 107 ? 10.929 -5.445 -35.696 1.00 91.00 107 GLN A O 1
ATOM 827 N N . PHE A 1 108 ? 11.533 -7.083 -34.286 1.00 90.69 108 PHE A N 1
ATOM 828 C CA . PHE A 1 108 ? 12.610 -6.301 -33.695 1.00 90.69 108 PHE A CA 1
ATOM 829 C C . PHE A 1 108 ? 13.678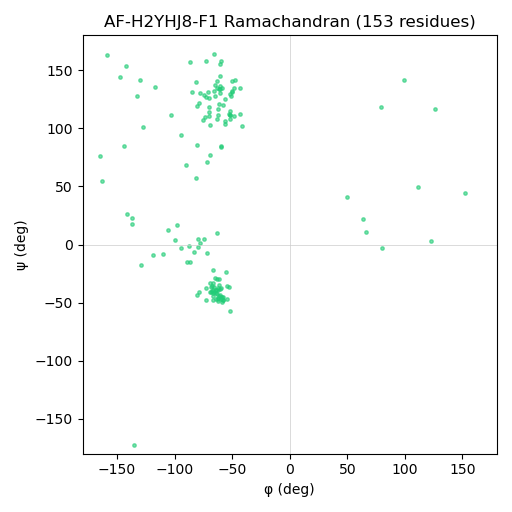 -6.014 -34.754 1.00 90.69 108 PHE A C 1
ATOM 831 O O . PHE A 1 108 ? 14.331 -6.932 -35.250 1.00 90.69 108 PHE A O 1
ATOM 838 N N . VAL A 1 109 ? 13.866 -4.733 -35.071 1.00 89.12 109 VAL A N 1
ATOM 839 C CA . VAL A 1 109 ? 14.971 -4.263 -35.905 1.00 89.12 109 VAL A CA 1
ATOM 840 C C . VAL A 1 109 ? 16.006 -3.635 -34.972 1.00 89.12 109 VAL A C 1
ATOM 842 O O . VAL A 1 109 ? 15.715 -2.597 -34.363 1.00 89.12 109 VAL A O 1
ATOM 845 N N . PRO A 1 110 ? 17.196 -4.243 -34.802 1.00 87.19 110 PRO A N 1
ATOM 846 C CA . PRO A 1 110 ? 18.246 -3.620 -34.014 1.00 87.19 110 PRO A CA 1
ATOM 847 C C . PRO A 1 110 ? 18.612 -2.281 -34.654 1.00 87.19 110 PRO A C 1
ATOM 849 O O . PRO A 1 110 ? 18.799 -2.181 -35.868 1.00 87.19 110 PRO A O 1
ATOM 852 N N . LYS A 1 111 ? 18.719 -1.234 -33.832 1.00 83.94 111 LYS A N 1
ATOM 853 C CA . LYS A 1 111 ? 19.246 0.052 -34.301 1.00 83.94 111 LYS A CA 1
ATOM 854 C C . LYS A 1 111 ? 20.679 -0.162 -34.804 1.00 83.94 111 LYS A C 1
ATOM 856 O O . LYS A 1 111 ? 21.394 -0.953 -34.187 1.00 83.94 111 LYS A O 1
ATOM 861 N N . PRO A 1 112 ? 21.124 0.544 -35.861 1.00 80.25 112 PRO A N 1
ATOM 862 C CA . PRO A 1 112 ? 22.521 0.517 -36.276 1.00 80.25 112 PRO A CA 1
ATOM 863 C C . PRO A 1 112 ? 23.430 0.822 -35.080 1.00 80.25 112 PRO A C 1
ATOM 865 O O . PRO A 1 112 ? 23.410 1.928 -34.535 1.00 80.25 112 PRO A O 1
ATOM 868 N N . ILE A 1 113 ? 24.182 -0.183 -34.634 1.00 80.25 113 ILE A N 1
ATOM 869 C CA . ILE A 1 113 ? 25.130 -0.046 -33.531 1.00 80.25 113 ILE A CA 1
ATOM 870 C C . ILE A 1 113 ? 26.383 0.594 -34.123 1.00 80.25 113 ILE A C 1
ATOM 872 O O . ILE A 1 113 ? 27.000 0.042 -35.036 1.00 80.25 113 ILE A O 1
ATOM 876 N N . LYS A 1 114 ? 26.754 1.777 -33.630 1.00 80.75 114 LYS A N 1
ATOM 877 C CA . LYS A 1 114 ? 28.052 2.374 -33.950 1.00 80.75 114 LYS A CA 1
ATOM 878 C C . LYS A 1 114 ? 29.137 1.446 -33.406 1.00 80.75 114 LYS A C 1
ATOM 880 O O . LYS A 1 114 ? 29.026 0.946 -32.291 1.00 80.75 114 LYS A O 1
ATOM 885 N N . SER A 1 115 ? 30.168 1.169 -34.198 1.00 85.94 115 SER A N 1
ATOM 886 C CA . SER A 1 115 ? 31.258 0.292 -33.760 1.00 85.94 115 SER A CA 1
ATOM 887 C C . SER A 1 115 ? 31.903 0.859 -32.495 1.00 85.94 115 SER A C 1
ATOM 889 O O . SER A 1 115 ? 32.438 1.969 -32.546 1.00 85.94 115 SER A O 1
ATOM 891 N N . LEU A 1 116 ? 31.883 0.085 -31.405 1.00 88.19 116 LEU A N 1
ATOM 892 C CA . LEU A 1 116 ? 32.397 0.503 -30.096 1.00 88.19 116 LEU A CA 1
ATOM 893 C C . LEU A 1 116 ? 33.836 1.023 -30.181 1.00 88.19 116 LEU A C 1
ATOM 895 O O . LEU A 1 116 ? 34.172 1.998 -29.522 1.00 88.19 116 LEU A O 1
ATOM 899 N N . GLU A 1 117 ? 34.665 0.426 -31.038 1.00 89.19 117 GLU A N 1
ATOM 900 C CA . GLU A 1 117 ? 36.061 0.838 -31.205 1.00 89.19 117 GLU A CA 1
ATOM 901 C C . GLU A 1 117 ? 36.206 2.263 -31.753 1.00 89.19 117 GLU A C 1
ATOM 903 O O . GLU A 1 117 ? 37.008 3.034 -31.238 1.00 89.19 117 GLU A O 1
ATOM 908 N N . LYS A 1 118 ? 35.352 2.665 -32.706 1.00 88.88 118 LYS A N 1
ATOM 909 C CA . LYS A 1 118 ? 35.343 4.044 -33.222 1.00 88.88 118 LYS A CA 1
ATOM 910 C C . LYS A 1 118 ? 34.836 5.040 -32.185 1.00 88.88 118 LYS A C 1
ATOM 912 O O . LYS A 1 118 ? 35.280 6.179 -32.171 1.00 88.88 118 LYS A O 1
ATOM 917 N N . GLU A 1 119 ? 33.897 4.641 -31.326 1.00 90.56 119 GLU A N 1
ATOM 918 C CA . GLU A 1 119 ? 33.409 5.517 -30.254 1.00 90.56 119 GLU A CA 1
ATOM 919 C C . GLU A 1 119 ? 34.438 5.688 -29.136 1.00 90.56 119 GLU A C 1
ATOM 921 O O . GLU A 1 119 ? 34.581 6.794 -28.617 1.00 90.56 119 GLU A O 1
ATOM 926 N N . LYS A 1 120 ? 35.183 4.629 -28.801 1.00 91.31 120 LYS A N 1
ATOM 927 C CA . LYS A 1 120 ? 36.319 4.709 -27.876 1.00 91.31 120 LYS A CA 1
ATOM 928 C C . LYS A 1 120 ? 37.406 5.628 -28.416 1.00 91.31 120 LYS A C 1
ATOM 930 O O . LYS A 1 120 ? 37.863 6.497 -27.686 1.00 91.31 120 LYS A O 1
ATOM 935 N N . GLU A 1 121 ? 37.792 5.450 -29.679 1.00 90.81 121 GLU A N 1
ATOM 936 C CA . GLU A 1 121 ? 38.794 6.290 -30.341 1.00 90.81 121 GLU A CA 1
ATOM 937 C C . GLU A 1 121 ? 38.357 7.758 -30.346 1.00 90.81 121 GLU A C 1
ATOM 939 O O . GLU A 1 121 ? 39.089 8.621 -29.871 1.00 90.81 121 GLU A O 1
ATOM 944 N N . ARG A 1 122 ? 37.116 8.023 -30.767 1.00 92.56 122 ARG A N 1
ATOM 945 C CA . ARG A 1 122 ? 36.500 9.352 -30.731 1.00 92.56 122 ARG A CA 1
ATOM 946 C C . ARG A 1 122 ? 36.606 9.991 -29.344 1.00 92.56 122 ARG A C 1
ATOM 948 O O . ARG A 1 122 ? 37.199 11.047 -29.180 1.00 92.56 122 ARG A O 1
ATOM 955 N N . LEU A 1 123 ? 36.092 9.311 -28.316 1.00 93.12 123 LEU A N 1
ATOM 956 C CA . LEU A 1 123 ? 36.119 9.815 -26.940 1.00 93.12 123 LEU A CA 1
ATOM 957 C C . LEU A 1 123 ? 37.545 10.011 -26.410 1.00 93.12 123 LEU A C 1
ATOM 959 O O . LEU A 1 123 ? 37.789 10.975 -25.689 1.00 93.12 123 LEU A O 1
ATOM 963 N N . SER A 1 124 ? 38.477 9.127 -26.766 1.00 93.44 124 SER A N 1
ATOM 964 C CA . SER A 1 124 ? 39.894 9.265 -26.424 1.00 93.44 124 SER A CA 1
ATOM 965 C C . SER A 1 124 ? 40.492 10.532 -27.034 1.00 93.44 124 SER A C 1
ATOM 967 O O . SER A 1 124 ? 41.187 11.270 -26.338 1.00 93.44 124 SER A O 1
ATOM 969 N N . ASN A 1 125 ? 40.191 10.821 -28.301 1.00 91.56 125 ASN A N 1
ATOM 970 C CA . ASN A 1 125 ? 40.708 11.999 -28.995 1.00 91.56 125 ASN A CA 1
ATOM 971 C C . ASN A 1 125 ? 40.125 13.294 -28.409 1.00 91.56 125 ASN A C 1
ATOM 973 O O . ASN A 1 125 ? 40.885 14.221 -28.137 1.00 91.56 125 ASN A O 1
ATOM 977 N N . ILE A 1 126 ? 38.830 13.319 -28.066 1.00 94.19 126 ILE A N 1
ATOM 978 C CA . ILE A 1 126 ? 38.224 14.446 -27.328 1.00 94.19 126 ILE A CA 1
ATOM 979 C C . ILE A 1 126 ? 38.913 14.649 -25.979 1.00 94.19 126 ILE A C 1
ATOM 981 O O . ILE A 1 126 ? 39.201 15.778 -25.601 1.00 94.19 126 ILE A O 1
ATOM 985 N N . MET A 1 127 ? 39.167 13.577 -25.225 1.00 92.25 127 MET A N 1
ATOM 986 C CA . MET A 1 127 ? 39.787 13.694 -23.902 1.00 92.25 127 MET A CA 1
ATOM 987 C C . MET A 1 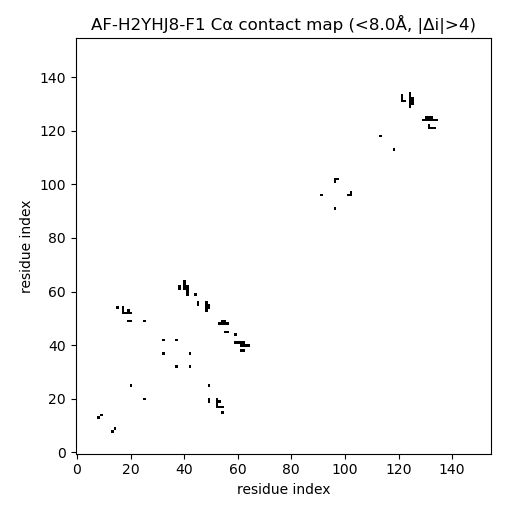127 ? 41.241 14.168 -23.971 1.00 92.25 127 MET A C 1
ATOM 989 O O . MET A 1 127 ? 41.676 14.909 -23.093 1.00 92.25 127 MET A O 1
ATOM 993 N N . ALA A 1 128 ? 41.988 13.747 -24.991 1.00 91.00 128 ALA A N 1
ATOM 994 C CA . ALA A 1 128 ? 43.391 14.106 -25.155 1.00 91.00 128 ALA A CA 1
ATOM 995 C C . ALA A 1 128 ? 43.588 15.500 -25.775 1.00 91.00 128 ALA A C 1
ATOM 997 O O . ALA A 1 128 ? 44.443 16.253 -25.315 1.00 91.00 128 ALA A O 1
ATOM 998 N N . PHE A 1 129 ? 42.811 15.840 -26.807 1.00 88.75 129 PHE A N 1
ATOM 999 C CA . PHE A 1 129 ? 43.034 17.018 -27.655 1.00 88.75 129 PHE A CA 1
ATOM 1000 C C . PHE A 1 129 ? 41.884 18.034 -27.622 1.00 88.75 129 PHE A C 1
ATOM 1002 O O . PHE A 1 129 ? 42.027 19.137 -28.136 1.00 88.75 129 PHE A O 1
ATOM 1009 N N . GLY A 1 130 ? 40.745 17.694 -27.011 1.00 89.12 130 GLY A N 1
ATOM 1010 C CA . GLY A 1 130 ? 39.550 18.544 -26.971 1.00 89.12 130 GLY A CA 1
ATOM 1011 C C . GLY A 1 130 ? 38.692 18.498 -28.241 1.00 89.12 130 GLY A C 1
ATOM 1012 O O . GLY A 1 130 ? 37.627 19.111 -28.267 1.00 89.12 130 GLY A O 1
ATOM 1013 N N . GLU A 1 131 ? 39.113 17.760 -29.272 1.00 87.44 131 GLU A N 1
ATOM 1014 C CA . GLU A 1 131 ? 38.451 17.683 -30.578 1.00 87.44 131 GLU A CA 1
ATOM 1015 C C . GLU A 1 131 ? 38.496 16.270 -31.193 1.00 87.44 131 GLU A C 1
ATOM 1017 O O . GLU A 1 131 ? 39.390 15.472 -30.918 1.00 87.44 131 GLU A O 1
ATOM 1022 N N . ASP A 1 132 ? 37.509 15.962 -32.042 1.00 82.50 132 ASP A N 1
ATOM 1023 C CA . ASP A 1 132 ? 37.350 14.676 -32.744 1.00 82.50 132 ASP A CA 1
ATOM 1024 C C . ASP A 1 132 ? 38.247 14.597 -33.999 1.00 82.50 132 ASP A C 1
ATOM 1026 O O . ASP A 1 132 ? 37.764 14.415 -35.119 1.00 82.50 132 ASP A O 1
ATOM 1030 N N . THR A 1 133 ? 39.565 14.761 -33.852 1.00 74.94 133 THR A N 1
ATOM 1031 C CA . THR A 1 133 ? 40.499 14.607 -34.980 1.00 74.94 133 THR A CA 1
ATOM 1032 C C . THR A 1 133 ? 40.891 13.136 -35.167 1.00 74.94 133 THR A C 1
ATOM 1034 O O . THR A 1 133 ? 41.232 12.458 -34.196 1.00 74.94 133 THR A O 1
ATOM 1037 N N . PRO A 1 134 ? 40.832 12.572 -36.392 1.00 63.75 134 PRO A N 1
ATOM 1038 C CA . PRO A 1 134 ? 41.377 11.246 -36.649 1.00 63.75 134 PRO A CA 1
ATOM 1039 C C . PRO A 1 134 ? 42.902 11.342 -36.585 1.00 63.75 134 PRO A C 1
ATOM 1041 O O . PRO A 1 134 ? 43.527 11.996 -37.420 1.00 63.75 134 PRO A O 1
ATOM 1044 N N . THR A 1 135 ? 43.513 10.699 -35.596 1.00 56.31 135 THR A N 1
ATOM 1045 C CA . THR A 1 135 ? 44.963 10.677 -35.378 1.00 56.31 135 THR A CA 1
ATOM 1046 C C . THR A 1 135 ? 45.656 9.825 -36.445 1.00 56.31 135 THR A C 1
ATOM 1048 O O . THR A 1 135 ? 46.153 8.735 -36.188 1.00 56.31 135 THR A O 1
ATOM 1051 N N . LYS A 1 136 ? 45.701 10.310 -37.690 1.00 54.97 136 LYS A N 1
ATOM 1052 C CA . LYS A 1 136 ? 46.484 9.681 -38.764 1.00 54.97 136 LYS A CA 1
ATOM 1053 C C . LYS A 1 136 ? 47.936 10.148 -38.841 1.00 54.97 136 LYS A C 1
ATOM 1055 O O . LYS A 1 136 ? 48.670 9.608 -39.658 1.00 54.97 136 LYS A O 1
ATOM 1060 N N . GLU A 1 137 ? 48.378 11.078 -37.993 1.00 55.00 137 GLU A N 1
ATOM 1061 C CA . GLU A 1 137 ? 49.696 11.709 -38.188 1.00 55.00 137 GLU A CA 1
ATOM 1062 C C . GLU A 1 137 ? 50.612 11.718 -36.950 1.00 55.00 137 GLU A C 1
ATOM 1064 O O . GLU A 1 137 ? 51.824 11.802 -37.104 1.00 55.00 137 GLU A O 1
ATOM 1069 N N . SER A 1 138 ? 50.115 11.518 -35.724 1.00 50.72 138 SER A N 1
ATOM 1070 C CA . SER A 1 138 ? 50.941 11.738 -34.518 1.00 50.72 138 SER A CA 1
ATOM 1071 C C . SER A 1 138 ? 51.664 10.508 -33.945 1.00 50.72 138 SER A C 1
ATOM 1073 O O . SER A 1 138 ? 52.456 10.649 -33.015 1.00 50.72 138 SE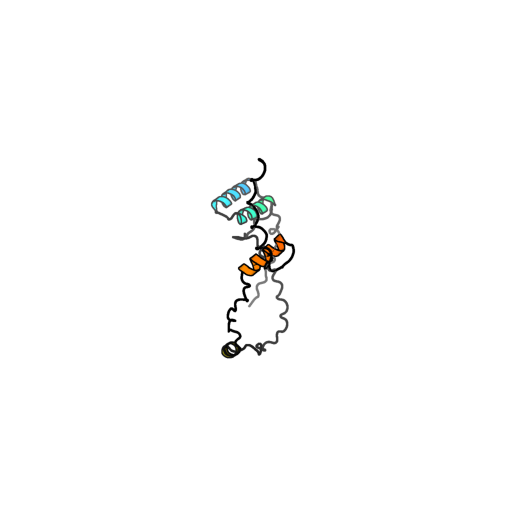R A O 1
ATOM 1075 N N . ALA A 1 139 ? 51.475 9.304 -34.498 1.00 46.81 139 ALA A N 1
ATOM 1076 C CA . ALA A 1 139 ? 52.184 8.103 -34.025 1.00 46.81 139 ALA A CA 1
ATOM 1077 C C . ALA A 1 139 ? 53.606 7.934 -34.611 1.00 46.81 139 ALA A C 1
ATOM 1079 O O . ALA A 1 139 ? 54.333 7.030 -34.198 1.00 46.81 139 ALA A O 1
ATOM 1080 N N . ALA A 1 140 ? 54.024 8.781 -35.559 1.00 44.91 140 ALA A N 1
ATOM 1081 C CA . ALA A 1 140 ? 55.335 8.671 -36.204 1.00 44.91 140 ALA A CA 1
ATOM 1082 C C . ALA A 1 140 ? 56.468 9.435 -35.486 1.00 44.91 140 ALA A C 1
ATOM 1084 O O . ALA A 1 140 ? 57.636 9.155 -35.753 1.00 44.91 140 ALA A O 1
ATOM 1085 N N . GLU A 1 141 ? 56.168 10.351 -34.556 1.00 49.88 141 GLU A N 1
ATOM 1086 C CA . GLU A 1 141 ? 57.162 11.343 -34.106 1.00 49.88 141 GLU A CA 1
ATOM 1087 C C . GLU A 1 141 ? 57.710 1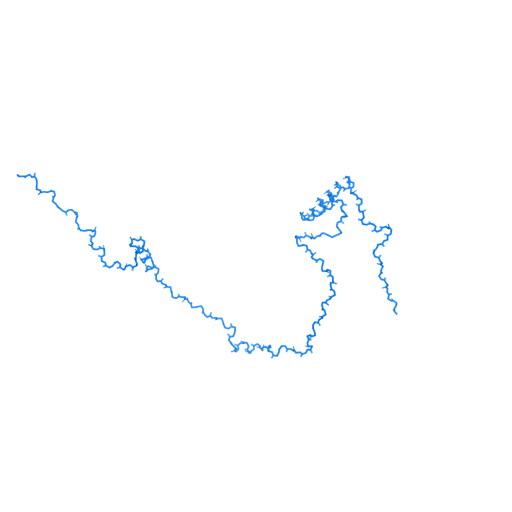1.188 -32.683 1.00 49.88 141 GLU A C 1
ATOM 1089 O O . GLU A 1 141 ? 58.700 11.834 -32.354 1.00 49.88 141 GLU A O 1
ATOM 1094 N N . THR A 1 142 ? 57.189 10.294 -31.836 1.00 46.53 142 THR A N 1
ATOM 1095 C CA . THR A 1 142 ? 57.645 10.236 -30.426 1.00 46.53 142 THR A CA 1
ATOM 1096 C C . THR A 1 142 ? 58.562 9.063 -30.055 1.00 46.53 142 THR A C 1
ATOM 1098 O O . THR A 1 142 ? 58.813 8.851 -28.872 1.00 46.53 142 THR A O 1
ATOM 1101 N N . CYS A 1 143 ? 59.116 8.301 -31.011 1.00 35.75 143 CYS A N 1
ATOM 1102 C CA . CYS A 1 143 ? 59.964 7.130 -30.695 1.00 35.75 143 CYS A CA 1
ATOM 1103 C C . CYS A 1 143 ? 61.256 6.944 -31.527 1.00 35.75 143 CYS A C 1
ATOM 1105 O O . CYS A 1 143 ? 61.835 5.858 -31.495 1.00 35.75 143 CYS A O 1
ATOM 1107 N N . ARG A 1 144 ? 61.779 7.959 -32.231 1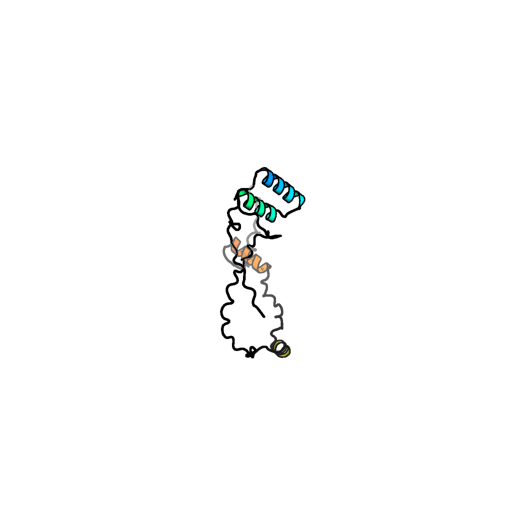.00 40.62 144 ARG A N 1
ATOM 1108 C CA . ARG A 1 144 ? 63.121 7.878 -32.856 1.00 40.62 144 ARG A CA 1
ATOM 1109 C C . ARG A 1 144 ? 63.994 9.064 -32.446 1.00 40.62 144 ARG A C 1
ATOM 1111 O O . ARG A 1 144 ? 63.846 10.144 -32.996 1.00 40.62 144 ARG A O 1
ATOM 1118 N N . GLY A 1 145 ? 64.908 8.853 -31.494 1.00 36.50 145 GLY A N 1
ATOM 1119 C CA . GLY A 1 145 ? 65.941 9.849 -31.173 1.00 36.50 145 GLY A CA 1
ATOM 1120 C C . GLY A 1 145 ? 66.484 9.834 -29.742 1.00 36.50 145 GLY A C 1
ATOM 1121 O O . GLY A 1 145 ? 66.616 10.886 -29.129 1.00 36.50 145 GLY A O 1
ATOM 1122 N N . LYS A 1 146 ? 66.786 8.661 -29.175 1.00 42.09 146 LYS A N 1
ATOM 1123 C CA . LYS A 1 146 ? 67.760 8.535 -28.075 1.00 42.09 146 LYS A CA 1
ATOM 1124 C C . LYS A 1 146 ? 68.728 7.417 -28.454 1.00 42.09 146 LYS A C 1
ATOM 1126 O O . LYS A 1 146 ? 68.268 6.398 -28.966 1.00 42.09 146 LYS A O 1
ATOM 1131 N N . LYS A 1 147 ? 70.016 7.604 -28.138 1.00 45.56 147 LYS A N 1
ATOM 1132 C CA . LYS A 1 147 ? 71.223 7.066 -28.806 1.00 45.56 147 LYS A CA 1
ATOM 1133 C C . LYS A 1 147 ? 71.486 7.921 -30.057 1.00 45.56 147 LYS A C 1
ATOM 1135 O O . LYS A 1 147 ? 70.595 8.057 -30.877 1.00 45.56 147 LYS A O 1
ATOM 1140 N N . GLU A 1 148 ? 72.599 8.628 -30.220 1.00 43.88 148 GLU A N 1
ATOM 1141 C CA . GLU A 1 148 ? 74.003 8.227 -30.050 1.00 43.88 148 GLU A CA 1
ATOM 1142 C C . GLU A 1 148 ? 74.860 9.500 -29.827 1.00 43.88 148 GLU A C 1
ATOM 1144 O O . GLU A 1 148 ? 74.404 10.596 -30.155 1.00 43.88 148 GLU A O 1
ATOM 1149 N N . ASN A 1 149 ? 76.087 9.338 -29.310 1.00 42.53 149 ASN A N 1
ATOM 1150 C CA . ASN A 1 149 ? 77.190 10.323 -29.203 1.00 42.53 149 ASN A CA 1
ATOM 1151 C C . ASN A 1 149 ? 77.569 10.810 -27.788 1.00 42.53 149 ASN A C 1
ATOM 1153 O O . ASN A 1 149 ? 77.791 11.993 -27.551 1.00 42.53 149 ASN A O 1
ATOM 1157 N N . GLU A 1 150 ? 77.768 9.857 -26.874 1.00 53.75 150 GLU A N 1
ATOM 1158 C CA . GLU A 1 150 ? 78.777 9.935 -25.804 1.00 53.75 150 GL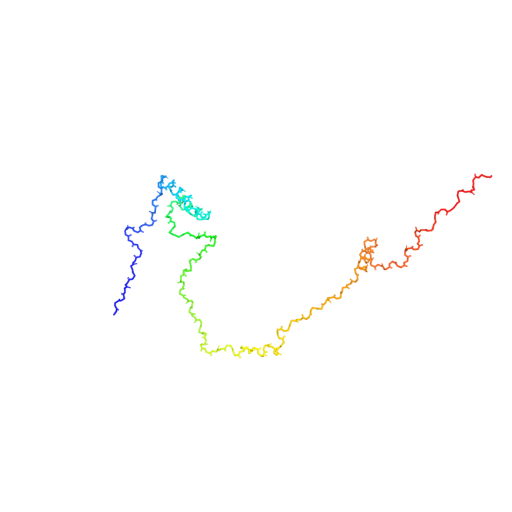U A CA 1
ATOM 1159 C C . GLU A 1 150 ? 80.090 9.323 -26.341 1.00 53.75 150 GLU A C 1
ATOM 1161 O O . GLU A 1 150 ? 80.456 8.207 -25.995 1.00 53.75 150 GLU A O 1
ATOM 1166 N N . ALA A 1 151 ? 80.738 9.980 -27.310 1.00 53.75 151 ALA A N 1
ATOM 1167 C CA . ALA A 1 151 ? 82.026 9.535 -27.865 1.00 53.75 151 ALA A CA 1
ATOM 1168 C C . ALA A 1 151 ? 82.740 10.660 -28.639 1.00 53.75 151 ALA A C 1
ATOM 1170 O O . ALA A 1 151 ? 83.049 10.497 -29.813 1.00 53.75 151 ALA A O 1
ATOM 1171 N N . ASN A 1 152 ? 82.965 11.827 -28.025 1.00 52.41 152 ASN A N 1
ATOM 1172 C CA . ASN A 1 152 ? 84.050 12.722 -28.459 1.00 52.41 152 ASN A CA 1
ATOM 1173 C C . ASN A 1 152 ? 84.354 13.786 -27.392 1.00 52.41 152 ASN A C 1
ATOM 1175 O O . ASN A 1 152 ? 83.943 14.938 -27.496 1.00 52.41 152 ASN A O 1
ATOM 1179 N N . SER A 1 153 ? 85.039 13.390 -26.318 1.00 49.31 153 SER A N 1
ATOM 1180 C CA . SER A 1 153 ? 85.566 14.340 -25.327 1.00 49.31 153 SER A CA 1
ATOM 1181 C C . SER A 1 153 ? 86.946 13.956 -24.786 1.00 49.31 153 SER A C 1
ATOM 1183 O O . SER A 1 153 ? 87.276 14.321 -23.662 1.00 49.31 153 SER A O 1
ATOM 1185 N N . LEU A 1 154 ? 87.747 13.208 -25.552 1.00 51.56 154 LEU A N 1
ATOM 1186 C CA . LEU A 1 154 ? 89.142 12.914 -25.212 1.00 51.56 154 LEU A CA 1
ATOM 1187 C C . LEU A 1 154 ? 90.001 12.870 -26.483 1.00 51.56 154 LEU A C 1
ATOM 1189 O O . LEU A 1 154 ? 90.249 11.803 -27.041 1.00 51.56 154 LEU A O 1
ATOM 1193 N N . SER A 1 155 ? 90.450 14.047 -26.915 1.00 40.91 155 SER A N 1
ATOM 1194 C CA . SER A 1 155 ? 91.681 14.259 -27.688 1.00 40.91 155 SER A CA 1
ATOM 1195 C C . SER A 1 155 ? 92.119 15.706 -27.530 1.00 40.91 155 SER A C 1
ATOM 1197 O O . SER A 1 155 ? 91.283 16.576 -27.869 1.00 40.91 155 SER A O 1
#

Organism: Ciona savignyi (NCBI:txid51511)

InterPro domains:
  IPR007914 Uncharacterised protein family UPF0193 [PF05250] (2-149)
  IPR007914 Uncharacterised protein family UPF0193 [PTHR28348] (1-149)

pLDDT: mean 74.62, std 16.86, range [35.75, 96.25]